Protein AF-A0A242LHJ3-F1 (afdb_monomer_lite)

Radius of gyration: 15.59 Å; chains: 1; bounding box: 47×18×36 Å

Secondary structure (DSSP, 8-state):
--HHHHHHHHHHHHHHHHHHHHHHHHHH-TT---TT-TTS-HHHHHHHHHHHHHHHHHHHHHTTSS--TTSTT--

Structure (mmCIF, N/CA/C/O backbone):
data_AF-A0A242LHJ3-F1
#
_entry.id   AF-A0A242LHJ3-F1
#
loop_
_atom_site.group_PDB
_atom_site.id
_atom_site.type_symbol
_atom_site.label_atom_id
_atom_site.label_alt_id
_atom_site.label_comp_id
_atom_site.label_asym_id
_atom_site.label_entity_id
_atom_site.label_seq_id
_atom_site.pdbx_PDB_ins_code
_atom_site.Cartn_x
_atom_site.Cartn_y
_atom_site.Cartn_z
_atom_site.occupancy
_atom_site.B_iso_or_equiv
_atom_site.auth_seq_id
_atom_site.auth_comp_id
_atom_site.auth_asym_id
_atom_site.auth_atom_id
_atom_site.pdbx_PDB_model_num
ATOM 1 N N . MET A 1 1 ? -2.669 12.628 20.118 1.00 76.50 1 MET A N 1
ATOM 2 C CA . MET A 1 1 ? -3.500 12.132 19.002 1.00 76.50 1 MET A CA 1
ATOM 3 C C . MET A 1 1 ? -4.285 10.926 19.489 1.00 76.50 1 MET A C 1
ATOM 5 O O . MET A 1 1 ? -3.704 10.095 20.181 1.00 76.50 1 MET A O 1
ATOM 9 N N . ARG A 1 2 ? -5.593 10.846 19.219 1.00 91.31 2 ARG A N 1
ATOM 10 C CA . ARG A 1 2 ? -6.397 9.656 19.544 1.00 91.31 2 ARG A CA 1
ATOM 11 C C . ARG A 1 2 ? -6.018 8.516 18.600 1.00 91.31 2 ARG A C 1
ATOM 13 O O . ARG A 1 2 ? -5.622 8.758 17.465 1.00 91.31 2 ARG A O 1
ATOM 20 N N . LYS A 1 3 ? -6.190 7.267 19.041 1.00 87.00 3 LYS A N 1
ATOM 21 C CA . LYS A 1 3 ? -5.803 6.080 18.257 1.00 87.00 3 LYS A CA 1
ATOM 22 C C . LYS A 1 3 ? -6.453 6.038 16.864 1.00 87.00 3 LYS A C 1
ATOM 24 O O . LYS A 1 3 ? -5.800 5.649 15.908 1.00 87.00 3 LYS A O 1
ATOM 29 N N . ASN A 1 4 ? -7.700 6.493 16.743 1.00 92.06 4 ASN A N 1
ATOM 30 C CA . A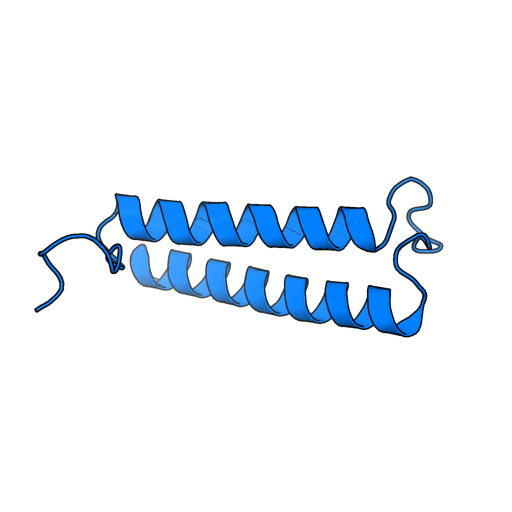SN A 1 4 ? -8.413 6.507 15.461 1.00 92.06 4 ASN A CA 1
ATOM 31 C C . ASN A 1 4 ? -7.886 7.588 14.506 1.00 92.06 4 ASN A C 1
ATOM 33 O O . ASN A 1 4 ? -7.816 7.358 13.307 1.00 92.06 4 ASN A O 1
ATOM 37 N N . GLU A 1 5 ? -7.494 8.750 15.040 1.00 94.38 5 GLU A N 1
ATOM 38 C CA . GLU A 1 5 ? -6.888 9.837 14.256 1.00 94.38 5 GLU A CA 1
ATOM 39 C C . GLU A 1 5 ? -5.507 9.432 13.744 1.00 94.38 5 GLU A C 1
ATOM 41 O O . GLU A 1 5 ? -5.152 9.760 12.622 1.00 94.38 5 GLU A O 1
ATOM 46 N N . TYR A 1 6 ? -4.757 8.679 14.554 1.00 95.69 6 TYR A N 1
ATOM 47 C CA . TYR A 1 6 ? -3.465 8.131 14.156 1.00 95.69 6 TYR A CA 1
ATOM 48 C C . TYR A 1 6 ? -3.595 7.139 12.998 1.00 95.69 6 TYR A C 1
ATOM 50 O O . TYR A 1 6 ? -2.885 7.269 12.013 1.00 95.69 6 TYR A O 1
ATOM 58 N N . LEU A 1 7 ? -4.541 6.198 13.068 1.00 95.31 7 LEU A N 1
ATOM 59 C CA . LEU A 1 7 ? -4.756 5.242 11.975 1.00 95.31 7 LEU A CA 1
ATOM 60 C C . LEU A 1 7 ? -5.226 5.925 10.686 1.00 95.31 7 LEU A C 1
ATOM 62 O O . LEU A 1 7 ? -4.777 5.559 9.607 1.00 95.31 7 LEU A O 1
ATOM 66 N N . ALA A 1 8 ? -6.084 6.943 10.797 1.00 95.94 8 ALA A N 1
ATOM 67 C CA . ALA A 1 8 ? -6.482 7.745 9.646 1.00 95.94 8 ALA A CA 1
ATOM 68 C C . ALA A 1 8 ? -5.300 8.528 9.048 1.00 95.94 8 ALA A C 1
ATOM 70 O O . ALA A 1 8 ? -5.195 8.612 7.830 1.00 95.94 8 ALA A O 1
ATOM 71 N N . LEU A 1 9 ? -4.407 9.069 9.886 1.00 97.62 9 LEU A N 1
ATOM 72 C CA . LEU A 1 9 ? -3.195 9.746 9.426 1.00 97.62 9 LEU A CA 1
ATOM 73 C C . LEU A 1 9 ? -2.274 8.788 8.663 1.00 97.62 9 LEU A C 1
ATOM 75 O O . LEU A 1 9 ? -1.871 9.117 7.556 1.00 97.62 9 LEU A O 1
ATOM 79 N N . VAL A 1 10 ? -2.000 7.602 9.213 1.00 97.31 10 VAL A N 1
ATOM 80 C CA . VAL A 1 10 ? -1.164 6.599 8.534 1.00 97.31 10 VAL A CA 1
ATOM 81 C C . VAL A 1 10 ? -1.808 6.181 7.210 1.00 97.31 10 VAL A C 1
ATOM 83 O O . VAL A 1 10 ? -1.157 6.212 6.178 1.00 97.31 10 VAL A O 1
ATOM 86 N N . ALA A 1 11 ? -3.116 5.907 7.180 1.00 97.31 11 ALA A N 1
ATOM 87 C CA . ALA A 1 11 ? -3.806 5.591 5.926 1.00 97.31 11 ALA A CA 1
ATOM 88 C C . ALA A 1 11 ? -3.697 6.716 4.872 1.00 97.31 11 ALA A C 1
ATOM 90 O O . ALA A 1 11 ? -3.640 6.433 3.676 1.00 97.31 11 ALA A O 1
ATOM 91 N N . MET A 1 12 ? -3.663 7.988 5.292 1.00 98.25 12 MET A N 1
ATOM 92 C CA . MET A 1 12 ? -3.403 9.113 4.385 1.00 98.25 12 MET A CA 1
ATOM 93 C C . MET A 1 12 ? -1.970 9.114 3.839 1.00 98.25 12 MET A C 1
ATOM 95 O O . MET A 1 12 ? -1.788 9.456 2.671 1.00 98.25 12 MET A O 1
ATOM 99 N N . GLU A 1 13 ? -0.976 8.757 4.656 1.00 98.19 13 GLU A N 1
ATOM 100 C CA . GLU A 1 13 ? 0.425 8.621 4.231 1.00 98.19 13 GLU A CA 1
ATOM 101 C C . GLU A 1 13 ? 0.544 7.540 3.147 1.00 98.19 13 GLU A C 1
ATOM 103 O O . GLU A 1 13 ? 0.999 7.840 2.045 1.00 98.19 13 GLU A O 1
ATOM 108 N N . GLU A 1 14 ? -0.033 6.361 3.386 1.00 98.25 14 GLU A N 1
ATOM 109 C CA . GLU A 1 14 ? -0.048 5.244 2.426 1.00 98.25 14 GLU A CA 1
ATOM 110 C C . GLU A 1 14 ? -0.746 5.622 1.101 1.00 98.25 14 GLU A C 1
ATOM 112 O O . GLU A 1 14 ? -0.315 5.259 0.006 1.00 98.25 14 GLU A O 1
ATOM 117 N N . CYS A 1 15 ? -1.813 6.433 1.153 1.00 98.50 15 CYS A N 1
ATOM 118 C CA . CYS A 1 15 ? -2.454 6.956 -0.060 1.00 98.50 15 CYS A CA 1
ATOM 119 C C . CYS A 1 15 ? -1.521 7.878 -0.865 1.00 98.50 15 CYS A C 1
ATOM 121 O O . CYS A 1 15 ? -1.535 7.854 -2.101 1.00 98.50 15 CYS A O 1
ATOM 123 N N . ALA A 1 16 ? -0.728 8.708 -0.183 1.00 98.62 16 ALA A N 1
ATOM 124 C CA . ALA A 1 16 ? 0.246 9.579 -0.831 1.00 98.62 16 ALA A CA 1
ATOM 125 C C . ALA A 1 16 ? 1.409 8.772 -1.433 1.00 98.62 16 ALA A C 1
ATOM 127 O O . ALA A 1 16 ? 1.896 9.119 -2.514 1.00 98.62 16 ALA A O 1
ATOM 128 N N . GLU A 1 17 ? 1.815 7.680 -0.786 1.00 98.38 17 GLU A N 1
ATOM 129 C CA . GLU A 1 17 ? 2.847 6.766 -1.282 1.00 98.38 17 GLU A CA 1
ATOM 130 C C . GLU A 1 17 ? 2.374 5.996 -2.519 1.00 98.38 17 GLU A C 1
ATOM 132 O O . GLU A 1 17 ? 3.075 6.013 -3.532 1.00 98.38 17 GLU A O 1
ATOM 137 N N . ILE A 1 18 ? 1.137 5.482 -2.540 1.00 98.31 18 ILE A N 1
ATOM 138 C CA . ILE A 1 18 ? 0.528 4.903 -3.754 1.00 98.31 18 ILE A CA 1
ATOM 139 C C . ILE A 1 18 ? 0.488 5.925 -4.894 1.00 98.31 18 ILE A C 1
ATOM 141 O O . ILE A 1 18 ? 0.858 5.611 -6.029 1.00 98.31 18 ILE A O 1
ATOM 145 N N . GLN A 1 19 ? 0.059 7.163 -4.617 1.00 98.69 19 GLN A N 1
ATOM 146 C CA . GLN A 1 19 ? 0.055 8.225 -5.626 1.00 98.69 19 GLN A CA 1
ATOM 147 C C . GLN A 1 19 ? 1.468 8.455 -6.182 1.00 98.69 19 GLN A C 1
ATOM 149 O O . GLN A 1 19 ? 1.646 8.621 -7.394 1.00 98.69 19 GLN A O 1
ATOM 154 N N . GLN A 1 20 ? 2.478 8.473 -5.311 1.00 98.06 20 GLN A N 1
ATOM 155 C CA . GLN A 1 20 ? 3.865 8.646 -5.716 1.00 98.06 20 GLN A CA 1
ATOM 156 C C . GLN A 1 20 ? 4.375 7.450 -6.537 1.00 98.06 20 GLN A C 1
ATOM 158 O O . GLN A 1 20 ? 5.008 7.665 -7.573 1.00 98.06 20 GLN A O 1
ATOM 163 N N . ALA A 1 21 ? 4.088 6.217 -6.119 1.00 97.12 21 ALA A N 1
ATOM 164 C CA . ALA A 1 21 ? 4.493 4.992 -6.803 1.00 97.12 21 ALA A CA 1
ATOM 165 C C . ALA A 1 21 ? 3.866 4.894 -8.203 1.00 97.12 21 ALA A C 1
ATOM 167 O O . ALA A 1 21 ? 4.585 4.709 -9.184 1.00 97.12 21 ALA A O 1
ATOM 168 N N . LEU A 1 22 ? 2.559 5.154 -8.334 1.00 98.38 22 LEU A N 1
ATOM 169 C CA . LEU A 1 22 ? 1.879 5.230 -9.634 1.00 98.38 22 LEU A CA 1
ATOM 170 C C . LEU A 1 22 ? 2.497 6.298 -10.540 1.00 98.38 22 LEU A C 1
ATOM 172 O O . LEU A 1 22 ? 2.715 6.060 -11.727 1.00 98.38 22 LEU A O 1
ATOM 176 N N . SER A 1 23 ? 2.811 7.471 -9.987 1.00 98.31 23 SER A N 1
ATOM 177 C CA . SER A 1 23 ? 3.458 8.550 -10.741 1.00 98.31 23 SER A CA 1
ATOM 178 C C . SER A 1 23 ? 4.827 8.126 -11.288 1.00 98.31 23 SER A C 1
ATOM 180 O O . SER A 1 23 ? 5.139 8.402 -12.449 1.00 98.31 23 SER A O 1
ATOM 182 N N . LYS A 1 24 ? 5.630 7.402 -10.494 1.00 96.00 24 LYS A N 1
ATOM 183 C CA . LYS A 1 24 ? 6.915 6.837 -10.939 1.00 96.00 24 LYS A CA 1
ATOM 184 C C . LYS A 1 24 ? 6.717 5.766 -12.011 1.00 96.00 24 LYS A C 1
ATOM 186 O O . LYS A 1 24 ? 7.343 5.870 -13.060 1.00 96.00 24 LYS A O 1
ATOM 191 N N . ALA A 1 25 ? 5.813 4.812 -11.794 1.00 96.88 25 ALA A N 1
ATOM 192 C CA . ALA A 1 25 ? 5.535 3.735 -12.743 1.00 96.88 25 ALA A CA 1
ATOM 193 C C . ALA A 1 25 ? 5.061 4.271 -14.106 1.00 96.88 25 ALA A C 1
ATOM 195 O O . ALA A 1 25 ? 5.537 3.823 -15.146 1.00 96.88 25 ALA A O 1
ATOM 196 N N . ILE A 1 26 ? 4.199 5.296 -14.123 1.00 98.00 26 ILE A N 1
ATOM 197 C CA . ILE A 1 26 ? 3.757 5.959 -15.364 1.00 98.00 26 ILE A CA 1
ATOM 198 C C . ILE A 1 26 ? 4.914 6.703 -16.044 1.00 98.00 26 ILE A C 1
ATOM 200 O O . ILE A 1 26 ? 4.998 6.729 -17.271 1.00 98.00 26 ILE A O 1
ATOM 204 N N . ARG A 1 27 ? 5.792 7.345 -15.265 1.00 97.81 27 ARG A N 1
ATOM 205 C CA . ARG A 1 27 ? 6.878 8.175 -15.801 1.00 97.81 27 ARG A CA 1
ATOM 206 C C . ARG A 1 27 ? 8.065 7.363 -16.321 1.00 97.81 27 ARG A C 1
ATOM 208 O O . ARG A 1 27 ? 8.679 7.786 -17.298 1.00 97.81 27 ARG A O 1
ATOM 215 N N . PHE A 1 28 ? 8.413 6.273 -15.648 1.00 96.69 28 PHE A N 1
ATOM 216 C CA . PHE A 1 28 ? 9.645 5.515 -15.888 1.00 96.69 28 PHE A CA 1
ATOM 217 C C . PHE A 1 28 ? 9.393 4.102 -16.429 1.00 96.69 28 PHE A C 1
ATOM 219 O O . PHE A 1 28 ? 10.261 3.538 -17.080 1.00 96.69 28 PHE A O 1
ATOM 226 N N . GLY A 1 29 ? 8.182 3.570 -16.264 1.00 97.00 29 GLY A N 1
ATOM 227 C CA . GLY A 1 29 ? 7.831 2.199 -16.626 1.00 97.00 29 GLY A CA 1
ATOM 228 C C . GLY A 1 29 ? 7.680 1.317 -15.390 1.00 97.00 29 GLY A C 1
ATOM 229 O O . GLY A 1 29 ? 8.346 1.523 -14.378 1.00 97.00 29 GLY A O 1
ATOM 230 N N . PHE A 1 30 ? 6.777 0.340 -15.467 1.00 97.06 30 PHE A N 1
ATOM 231 C CA . PHE A 1 30 ? 6.465 -0.562 -14.353 1.00 97.06 30 PHE A CA 1
ATOM 232 C C . PHE A 1 30 ? 7.625 -1.510 -14.024 1.00 97.06 30 PHE A C 1
ATOM 234 O O . PHE A 1 30 ? 7.941 -1.680 -12.851 1.00 97.06 30 PHE A O 1
ATOM 241 N N . ASP A 1 31 ? 8.304 -2.024 -15.051 1.00 97.06 31 ASP A N 1
ATOM 242 C CA . ASP A 1 31 ? 9.439 -2.950 -14.913 1.00 97.06 31 ASP A CA 1
ATOM 243 C C . ASP A 1 31 ? 10.781 -2.244 -14.622 1.00 97.06 31 ASP A C 1
ATOM 245 O O . ASP A 1 31 ? 11.807 -2.903 -14.462 1.00 97.06 31 ASP A O 1
ATOM 249 N N . ASP A 1 32 ? 10.804 -0.904 -14.604 1.00 96.00 32 ASP A N 1
ATOM 250 C CA . ASP A 1 32 ? 12.013 -0.124 -14.309 1.00 96.00 32 ASP A CA 1
ATOM 251 C C . ASP A 1 32 ? 12.247 -0.033 -12.792 1.00 96.00 32 ASP A C 1
ATOM 253 O O . ASP A 1 32 ? 11.316 -0.188 -11.999 1.00 96.00 32 ASP A O 1
ATOM 257 N N . HIS A 1 33 ? 13.482 0.251 -12.384 1.00 92.88 33 HIS A N 1
ATOM 258 C CA . HIS A 1 33 ? 13.891 0.295 -10.982 1.00 92.88 33 HIS A CA 1
ATOM 259 C C . HIS A 1 33 ? 14.636 1.599 -10.634 1.00 92.88 33 HIS A C 1
ATOM 261 O O . HIS A 1 33 ? 15.385 2.148 -11.454 1.00 92.88 33 HIS A O 1
ATOM 267 N N . PRO A 1 34 ? 14.509 2.119 -9.399 1.00 83.81 34 PRO A N 1
ATOM 268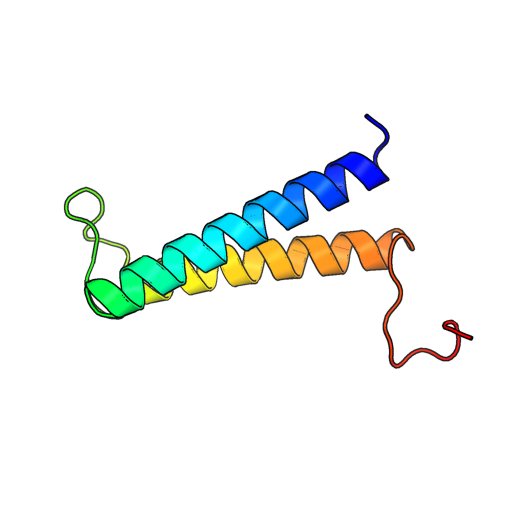 C CA . PRO A 1 34 ? 15.276 3.277 -8.961 1.00 83.81 34 PRO A CA 1
ATOM 269 C C . PRO A 1 34 ? 16.793 3.048 -9.098 1.00 83.81 34 PRO A C 1
ATOM 271 O O . PRO A 1 34 ? 17.288 1.973 -8.760 1.00 83.81 34 PRO A O 1
ATOM 274 N N . PRO A 1 35 ? 17.589 4.071 -9.462 1.00 84.31 35 PRO A N 1
ATOM 275 C CA . PRO A 1 35 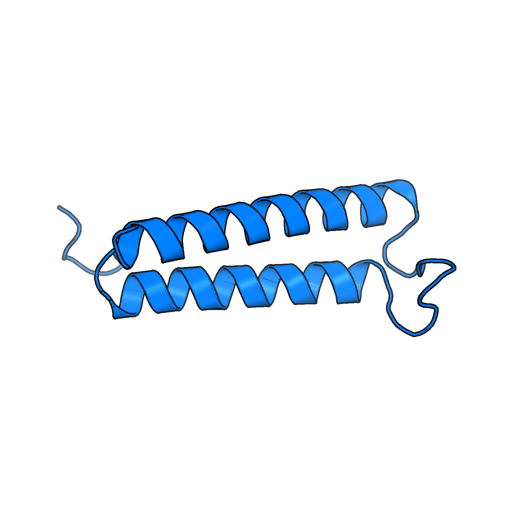? 19.050 3.942 -9.512 1.00 84.31 35 PRO A CA 1
ATOM 276 C C . PRO A 1 35 ? 19.673 3.540 -8.168 1.00 84.31 35 PRO A C 1
ATOM 278 O O . PRO A 1 35 ? 20.752 2.958 -8.122 1.00 84.31 35 PRO A O 1
ATOM 281 N N . SER A 1 36 ? 19.004 3.884 -7.065 1.00 86.25 36 SER A N 1
ATOM 282 C CA . SER A 1 36 ? 19.416 3.568 -5.697 1.00 86.25 36 SER A CA 1
ATOM 283 C C . SER A 1 36 ? 18.981 2.182 -5.218 1.00 86.25 36 SER A C 1
ATOM 285 O O . SER A 1 36 ? 19.430 1.764 -4.155 1.00 86.25 36 SER A O 1
ATOM 287 N N . ARG A 1 37 ? 18.087 1.502 -5.945 1.00 81.31 37 ARG A N 1
ATOM 288 C CA . ARG A 1 37 ? 17.466 0.243 -5.526 1.00 81.31 37 ARG A CA 1
ATOM 289 C C . ARG A 1 37 ? 17.121 -0.596 -6.755 1.00 81.31 37 ARG A C 1
ATOM 291 O O . ARG A 1 37 ? 16.004 -0.562 -7.245 1.00 81.31 37 ARG A O 1
ATOM 298 N N . ALA A 1 38 ? 18.126 -1.288 -7.285 1.00 85.69 38 ALA A N 1
ATOM 299 C CA . ALA A 1 38 ? 17.995 -2.070 -8.517 1.00 85.69 38 ALA A CA 1
ATOM 300 C C . ALA A 1 38 ? 17.296 -3.429 -8.319 1.00 85.69 38 ALA A C 1
ATOM 302 O O . ALA A 1 38 ? 17.050 -4.144 -9.283 1.00 85.69 38 ALA A O 1
ATOM 303 N N . ASP A 1 39 ? 17.023 -3.804 -7.072 1.00 91.25 39 ASP A N 1
ATOM 304 C CA . ASP A 1 39 ? 16.381 -5.052 -6.658 1.00 91.25 39 ASP A CA 1
ATOM 305 C C . ASP A 1 39 ? 14.854 -4.949 -6.526 1.00 91.25 39 ASP A C 1
ATOM 307 O O . ASP A 1 39 ? 14.223 -5.934 -6.161 1.00 91.25 39 ASP A O 1
ATOM 311 N N . GLU A 1 40 ? 14.269 -3.780 -6.800 1.00 93.81 40 GLU A N 1
ATOM 312 C CA . GLU A 1 40 ? 12.831 -3.536 -6.679 1.00 93.81 40 GLU A CA 1
ATOM 313 C C . GLU A 1 40 ? 12.334 -2.700 -7.862 1.00 9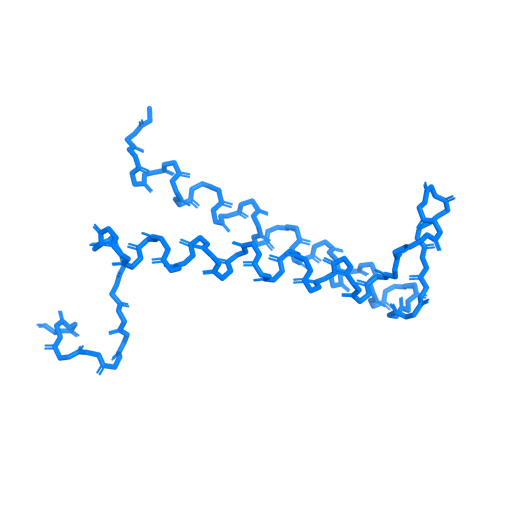3.81 40 GLU A C 1
ATOM 315 O O . GLU A 1 40 ? 12.804 -1.586 -8.111 1.00 93.81 40 GLU A O 1
ATOM 320 N N . THR A 1 41 ? 11.374 -3.247 -8.594 1.00 96.88 41 THR A N 1
ATOM 321 C CA . THR A 1 41 ? 10.689 -2.573 -9.699 1.00 96.88 41 THR A CA 1
ATOM 322 C C . THR A 1 41 ? 9.670 -1.551 -9.190 1.00 96.88 41 THR A C 1
ATOM 324 O O . THR A 1 41 ? 9.191 -1.609 -8.053 1.00 96.88 41 THR A O 1
ATOM 327 N N . ASN A 1 42 ? 9.278 -0.608 -10.048 1.00 96.62 42 ASN A N 1
ATOM 328 C CA . ASN A 1 42 ? 8.212 0.344 -9.731 1.00 96.62 42 ASN A CA 1
ATOM 329 C C . ASN A 1 42 ? 6.861 -0.358 -9.486 1.00 96.62 42 ASN A C 1
ATOM 331 O O . ASN A 1 42 ? 6.055 0.142 -8.698 1.00 96.62 42 ASN A O 1
ATOM 335 N N . GLU A 1 43 ? 6.604 -1.500 -10.138 1.00 97.44 43 GLU A N 1
ATOM 336 C CA . GLU A 1 43 ? 5.443 -2.350 -9.846 1.00 97.44 43 GLU A CA 1
ATOM 337 C C . GLU A 1 43 ? 5.509 -2.929 -8.426 1.00 97.44 43 GLU A C 1
ATOM 339 O O . GLU A 1 43 ? 4.540 -2.818 -7.676 1.00 97.44 43 GLU A O 1
ATOM 344 N N . GLU A 1 44 ? 6.642 -3.509 -8.029 1.00 97.56 44 GLU A N 1
ATOM 345 C CA . GLU A 1 44 ? 6.816 -4.077 -6.687 1.00 97.56 44 GLU A CA 1
ATOM 346 C C . GLU A 1 44 ? 6.686 -3.008 -5.596 1.00 97.56 44 GLU A C 1
ATOM 348 O O . GLU A 1 44 ? 6.029 -3.247 -4.577 1.00 97.56 44 GLU A O 1
ATOM 353 N N . GLN A 1 45 ? 7.220 -1.803 -5.833 1.00 96.06 45 GLN A N 1
ATOM 354 C CA . GLN A 1 45 ? 7.008 -0.665 -4.939 1.00 96.06 45 GLN A CA 1
ATOM 355 C C . GLN A 1 45 ? 5.515 -0.316 -4.841 1.00 96.06 45 GLN A C 1
ATOM 357 O O . GLN A 1 45 ? 4.984 -0.217 -3.741 1.00 96.06 45 GLN A O 1
ATOM 362 N N . LEU A 1 46 ? 4.804 -0.194 -5.968 1.00 97.44 46 LEU A N 1
ATOM 363 C CA . LEU A 1 46 ? 3.363 0.080 -5.971 1.00 97.44 46 LEU A CA 1
ATOM 364 C C . LEU A 1 46 ? 2.561 -0.970 -5.190 1.00 97.44 46 LEU A C 1
ATOM 366 O O . LEU A 1 46 ? 1.663 -0.616 -4.424 1.00 97.44 46 LEU A O 1
ATOM 370 N N . LEU A 1 47 ? 2.862 -2.253 -5.392 1.00 97.94 47 LEU A N 1
ATOM 371 C CA . LEU A 1 47 ? 2.192 -3.346 -4.691 1.00 97.94 47 LEU A CA 1
ATOM 372 C C . LEU A 1 47 ? 2.451 -3.286 -3.183 1.00 97.94 47 LEU A C 1
ATOM 374 O O . LEU A 1 47 ? 1.532 -3.526 -2.403 1.00 97.94 47 LEU A O 1
ATOM 378 N N . THR A 1 48 ? 3.667 -2.923 -2.779 1.00 97.06 48 THR A N 1
ATOM 379 C CA . THR A 1 48 ? 4.044 -2.757 -1.371 1.00 97.06 48 THR A CA 1
ATOM 380 C C . THR A 1 48 ? 3.173 -1.698 -0.688 1.00 97.06 48 THR A C 1
ATOM 382 O O . THR A 1 48 ? 2.469 -2.028 0.272 1.00 97.06 48 THR A O 1
ATOM 385 N N . GLU A 1 49 ? 3.078 -0.496 -1.268 1.00 98.06 49 GLU A N 1
ATOM 386 C CA . GLU A 1 49 ? 2.235 0.580 -0.715 1.00 98.06 49 GLU A CA 1
ATOM 387 C C . GLU A 1 49 ? 0.738 0.204 -0.735 1.00 98.06 49 GLU A C 1
ATOM 389 O O . GLU A 1 49 ? -0.026 0.495 0.188 1.00 98.06 49 GLU A O 1
ATOM 394 N N . PHE A 1 50 ? 0.287 -0.510 -1.774 1.00 98.31 50 PHE A N 1
ATOM 395 C CA . PHE A 1 50 ? -1.093 -0.994 -1.856 1.00 98.31 50 PHE A CA 1
ATOM 396 C C . PHE A 1 50 ? -1.447 -1.970 -0.722 1.00 98.31 50 PHE A C 1
ATOM 398 O O . PHE A 1 50 ? -2.534 -1.881 -0.133 1.00 98.31 50 PHE A O 1
ATOM 405 N N . TYR A 1 51 ? -0.547 -2.899 -0.392 1.00 98.31 51 TYR A N 1
ATOM 406 C CA . TYR A 1 51 ? -0.765 -3.841 0.704 1.00 98.31 51 TYR A CA 1
ATOM 407 C C . TYR A 1 51 ? -0.718 -3.157 2.071 1.00 98.31 51 TYR A C 1
ATOM 409 O O . TYR A 1 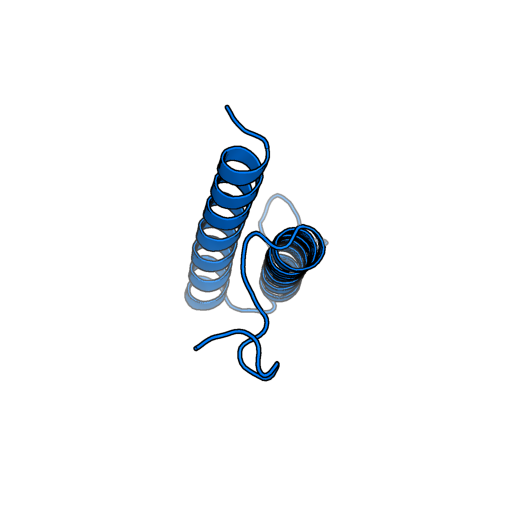51 ? -1.525 -3.500 2.938 1.00 98.31 51 TYR A O 1
ATOM 417 N N . GLN A 1 52 ? 0.145 -2.157 2.256 1.00 98.12 52 GLN A N 1
ATOM 418 C CA . GLN A 1 52 ? 0.172 -1.350 3.478 1.00 98.12 52 GLN A CA 1
ATOM 419 C C . GLN A 1 52 ? -1.135 -0.574 3.679 1.00 98.12 52 GLN A C 1
ATOM 421 O O . GLN A 1 52 ? -1.743 -0.663 4.753 1.00 98.12 52 GLN A O 1
ATOM 426 N N . LEU A 1 53 ? -1.645 0.093 2.635 1.00 98.00 53 LEU A N 1
ATOM 427 C CA . LEU A 1 53 ? -2.951 0.753 2.698 1.00 98.00 53 LEU A CA 1
ATOM 428 C C . LEU A 1 53 ? -4.066 -0.244 3.035 1.00 98.00 53 LEU A C 1
ATOM 430 O O . LEU A 1 53 ? -4.906 0.033 3.893 1.00 98.00 53 LEU A O 1
ATOM 434 N N . THR A 1 54 ? -4.076 -1.411 2.388 1.00 97.06 54 THR A N 1
ATOM 435 C CA . THR A 1 54 ? -5.088 -2.449 2.637 1.00 97.06 54 THR A CA 1
ATOM 436 C C . THR A 1 54 ? -5.064 -2.899 4.098 1.00 97.06 54 THR A C 1
ATOM 438 O O . THR A 1 54 ? -6.111 -2.905 4.747 1.00 97.06 54 THR A O 1
ATOM 441 N N . ALA A 1 55 ? -3.880 -3.163 4.656 1.00 96.75 55 ALA A N 1
ATOM 442 C CA . ALA A 1 55 ? -3.720 -3.512 6.066 1.00 96.75 55 ALA A CA 1
ATOM 443 C C . ALA A 1 55 ? -4.231 -2.403 7.007 1.00 96.75 55 ALA A C 1
ATOM 445 O O . ALA A 1 55 ? -4.836 -2.690 8.043 1.00 96.75 55 ALA A O 1
ATOM 446 N N . MET A 1 56 ? -4.044 -1.128 6.647 1.00 96.56 56 MET A N 1
ATOM 447 C CA . MET A 1 56 ? -4.569 -0.000 7.424 1.00 96.56 56 MET A CA 1
ATOM 448 C C . MET A 1 56 ? -6.087 0.113 7.371 1.00 96.56 56 MET A C 1
ATOM 450 O O . MET A 1 56 ? -6.721 0.298 8.414 1.00 96.56 56 MET A O 1
ATOM 454 N N . ILE A 1 57 ? -6.692 -0.071 6.200 1.00 95.81 57 ILE A N 1
ATOM 455 C CA . ILE A 1 57 ? -8.150 -0.108 6.060 1.00 95.81 57 ILE A CA 1
ATOM 456 C C . ILE A 1 57 ? -8.745 -1.275 6.860 1.00 95.81 57 ILE A C 1
ATOM 458 O O . ILE A 1 57 ? -9.718 -1.072 7.592 1.00 95.81 57 ILE A O 1
ATOM 462 N N . GLU A 1 58 ? -8.146 -2.465 6.794 1.00 95.44 58 GLU A N 1
ATOM 463 C CA . GLU A 1 58 ? -8.565 -3.632 7.580 1.00 95.44 58 GLU A CA 1
ATOM 464 C C . GLU A 1 58 ? -8.466 -3.377 9.088 1.00 95.44 58 GLU A C 1
ATOM 466 O O . GLU A 1 58 ? -9.402 -3.662 9.837 1.00 95.44 58 GLU A O 1
ATOM 471 N N . GLU A 1 59 ? -7.375 -2.776 9.561 1.00 95.38 59 GLU A N 1
ATOM 472 C CA . GLU A 1 59 ? -7.208 -2.455 10.979 1.00 95.38 59 GLU A CA 1
ATOM 473 C C . GLU A 1 59 ? -8.238 -1.416 11.455 1.00 95.38 59 GLU A C 1
ATOM 475 O O . GLU A 1 59 ? -8.787 -1.520 12.560 1.00 95.38 59 GLU A O 1
ATOM 480 N N . MET A 1 60 ? -8.564 -0.429 10.616 1.00 95.00 60 MET A N 1
ATOM 481 C CA . MET A 1 60 ? -9.630 0.533 10.903 1.00 95.00 60 MET A CA 1
ATOM 482 C C . MET A 1 60 ? -11.009 -0.140 10.964 1.00 95.00 60 MET A C 1
ATOM 484 O O . MET A 1 60 ? -11.819 0.219 11.825 1.00 95.00 60 MET A O 1
ATOM 488 N N . GLN A 1 61 ? -11.270 -1.139 10.116 1.00 94.00 61 GLN A N 1
ATOM 489 C CA . GLN A 1 61 ? -12.493 -1.948 10.157 1.00 94.00 61 GLN A CA 1
ATOM 490 C C . GLN A 1 61 ? -12.564 -2.825 11.411 1.00 94.00 61 GLN A C 1
ATOM 492 O O . GLN A 1 61 ? -13.577 -2.817 12.112 1.00 94.00 61 GLN A O 1
ATOM 497 N N . ASN A 1 62 ? -11.472 -3.508 11.760 1.00 93.00 62 ASN A N 1
ATOM 498 C CA . ASN A 1 62 ? -11.374 -4.359 12.950 1.00 93.00 62 ASN A CA 1
ATOM 499 C C . ASN A 1 62 ? -11.611 -3.577 14.249 1.00 93.00 62 ASN A C 1
ATOM 501 O O . ASN A 1 62 ? -12.137 -4.114 15.224 1.00 93.00 62 ASN A O 1
ATOM 505 N N . LYS A 1 63 ? -11.254 -2.288 14.269 1.00 92.06 63 LYS A N 1
ATOM 506 C CA . LYS A 1 63 ? -11.518 -1.383 15.398 1.00 92.06 63 LYS A CA 1
ATOM 507 C C . LYS A 1 63 ? -12.881 -0.695 15.352 1.00 92.06 63 LYS A C 1
ATOM 509 O O . LYS A 1 63 ? -13.181 0.083 16.257 1.00 92.06 63 LYS A O 1
ATOM 514 N N . GLY A 1 64 ? -13.690 -0.949 14.324 1.00 91.88 64 GLY A N 1
ATOM 515 C CA . GLY A 1 64 ? -14.997 -0.319 14.138 1.00 91.88 64 GLY A CA 1
ATOM 516 C C . GLY A 1 64 ? -14.924 1.184 13.855 1.00 91.88 64 GLY A C 1
ATOM 517 O O . GLY A 1 64 ? -15.870 1.904 14.161 1.00 91.88 64 GLY A O 1
ATOM 518 N N . ILE A 1 65 ? -13.802 1.673 13.316 1.00 92.94 65 ILE A N 1
ATOM 519 C CA . ILE A 1 65 ? -13.622 3.084 12.934 1.00 92.94 65 ILE A CA 1
ATOM 520 C C . ILE A 1 65 ? -14.360 3.364 11.625 1.00 92.94 65 ILE A C 1
ATOM 522 O O . ILE A 1 65 ? -15.032 4.383 11.492 1.00 92.94 65 ILE A O 1
ATOM 526 N N . ILE A 1 66 ? -14.242 2.438 10.676 1.00 91.69 66 ILE A N 1
ATOM 527 C CA . ILE A 1 66 ? -14.985 2.421 9.417 1.00 91.69 66 ILE A CA 1
ATOM 528 C C . ILE A 1 66 ? -15.665 1.063 9.275 1.00 91.69 66 ILE A C 1
ATOM 530 O O . ILE A 1 66 ? -15.221 0.071 9.847 1.00 91.69 66 ILE A O 1
ATOM 534 N N . CYS A 1 67 ? -16.759 1.014 8.530 1.00 87.56 67 CYS A N 1
ATOM 535 C CA . CYS A 1 67 ? -17.533 -0.207 8.355 1.00 87.56 67 CYS A CA 1
ATO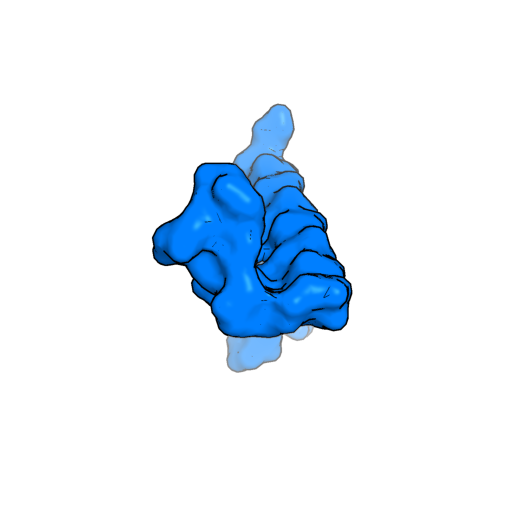M 536 C C . CYS A 1 67 ? -17.358 -0.789 6.952 1.00 87.56 67 CYS A C 1
ATOM 538 O O . CYS A 1 67 ? -17.104 -0.073 5.983 1.00 87.56 67 CYS A O 1
ATOM 540 N N . LEU A 1 68 ? -17.558 -2.101 6.847 1.00 84.00 68 LEU A N 1
ATOM 541 C CA . LEU A 1 68 ? -17.664 -2.801 5.572 1.00 84.00 68 LEU A CA 1
ATOM 542 C C . LEU A 1 68 ? -19.021 -2.491 4.930 1.00 84.00 68 LEU A C 1
ATOM 544 O O . LEU A 1 68 ? -20.065 -2.810 5.505 1.00 84.00 68 LEU A O 1
ATOM 548 N N . LEU A 1 69 ? -19.000 -1.931 3.717 1.00 73.38 69 LEU A N 1
ATOM 549 C CA . LEU A 1 69 ? -20.198 -1.506 2.975 1.00 73.38 69 LEU A CA 1
ATOM 550 C C . LEU A 1 69 ? -21.207 -2.635 2.697 1.00 73.38 69 LEU A C 1
ATOM 552 O O . LEU A 1 69 ? -22.381 -2.359 2.479 1.00 73.38 69 LEU A O 1
ATOM 556 N N . TYR A 1 70 ? -20.784 -3.899 2.736 1.00 68.69 70 TYR A N 1
ATOM 557 C CA . TYR A 1 70 ? -21.655 -5.058 2.491 1.00 68.69 70 TYR A CA 1
ATOM 558 C C . TYR A 1 70 ? -22.223 -5.691 3.770 1.00 68.69 70 TYR A C 1
ATOM 560 O O . TYR A 1 70 ? -22.883 -6.726 3.708 1.00 68.69 70 TYR A O 1
ATOM 568 N N . THR A 1 71 ? -21.986 -5.085 4.936 1.00 59.31 71 THR A N 1
ATOM 569 C CA . THR A 1 71 ? -22.589 -5.521 6.200 1.00 59.31 71 THR A CA 1
ATOM 570 C C . THR A 1 71 ? -23.758 -4.603 6.549 1.00 59.31 71 THR A C 1
ATOM 572 O O . THR A 1 71 ? -23.649 -3.385 6.445 1.00 59.31 71 THR A O 1
ATOM 575 N N . SER A 1 72 ? -24.894 -5.167 6.969 1.00 57.59 72 SER A N 1
ATOM 576 C CA . SER A 1 72 ? -26.162 -4.460 7.242 1.00 57.59 72 SER A CA 1
ATOM 577 C C . SER A 1 72 ? -26.127 -3.445 8.407 1.00 57.59 72 SER A C 1
ATOM 579 O O . SER A 1 72 ? -27.168 -3.146 8.981 1.00 57.59 72 SER A O 1
ATOM 581 N N . ARG A 1 73 ? -24.950 -2.942 8.805 1.00 55.06 73 ARG A N 1
ATOM 582 C CA . ARG A 1 73 ? -24.736 -1.980 9.903 1.00 55.06 73 ARG A CA 1
ATOM 583 C C . ARG A 1 73 ? -24.470 -0.543 9.449 1.00 55.06 73 ARG A C 1
ATOM 585 O O . ARG A 1 73 ? -24.206 0.304 10.295 1.00 55.06 73 ARG A O 1
ATOM 592 N N . CYS A 1 74 ? -24.556 -0.260 8.152 1.00 54.19 74 CYS A N 1
ATOM 593 C CA . CYS A 1 74 ? -24.401 1.088 7.604 1.00 54.19 74 CYS A CA 1
ATOM 594 C C . CYS A 1 74 ? -25.708 1.652 7.045 1.00 54.19 74 CYS A C 1
ATOM 596 O O . CYS A 1 74 ? -25.748 2.047 5.884 1.00 54.19 74 CYS A O 1
ATOM 598 N N . VAL A 1 75 ? -26.764 1.681 7.858 1.00 45.97 75 VAL A N 1
ATOM 599 C CA . VAL A 1 75 ? -27.876 2.637 7.722 1.00 45.97 75 VAL A CA 1
ATOM 600 C C . VAL A 1 75 ? -28.347 3.011 9.118 1.00 45.97 75 VAL A C 1
ATOM 602 O O . VAL A 1 75 ? -28.525 2.072 9.927 1.00 45.97 75 VAL A O 1
#

pLDDT: mean 91.37, std 11.57, range [45.97, 98.69]

Foldseek 3Di:
DDPLVVLVVQLVVLVVQLVVLVVCCVVPNQQQDDPVCRPAGSVNSNVVSVVSNVVSVVVCCVVVVDHDPPDPPPD

Sequence (75 aa):
MRKNEYLALVAMEECAEIQQALSKAIRFGFDDHPPSRADETNEEQLLTEFYQLTAMIEEMQNKGIICLLYTSRCV